Protein AF-A0A371GT56-F1 (afdb_monomer)

Radius of gyration: 20.01 Å; Cα contacts (8 Å, |Δi|>4): 99; chains: 1; bounding box: 48×37×50 Å

Nearest PDB structures (foldseek):
  7un6-assembly1_B  TM=3.082E-01  e=4.785E+00  Homo sapiens

Secondary structure (DSSP, 8-state):
-----PPPPTTPPPBPEEEEEEEEE-TTS-EEEEEEEEEE-GGGPPTTTTSS--------HHHHHHHHHHHHHTT--------TTGGG----SS---BPPPTT---S-HHHHHHHHHHHHTT-EE-SS-TT-EE-----

Mean predicted aligned error: 13.72 Å

Sequence (139 aa):
MDDEIHAIDKNETSIGVKWVYKTKYNPNGEIDPCKVRLVAKGYKQKLGIDYFEIFSLVARLDTIRIIIFFLAQINWKIYQMDVKSTFLMIFLEEEVYVEQLHGYLTPRAWYKKIDSYFMQHGFERCSFEHILYVTFVDL

pLDDT: mean 71.27, std 12.95, range [32.53, 93.12]

InterPro domains:
  IPR013103 Reverse transcriptase, RNA-dependent DNA polymerase [PF07727] (9-104)

Structure (mmCIF, N/CA/C/O backbone):
data_AF-A0A371GT56-F1
#
_entry.id   AF-A0A371GT56-F1
#
loop_
_atom_site.group_PDB
_atom_site.id
_atom_site.type_symbol
_atom_site.label_atom_id
_atom_site.label_alt_id
_atom_site.label_comp_id
_atom_site.label_asym_id
_atom_site.label_entity_id
_atom_site.label_seq_id
_atom_site.pdbx_PDB_ins_code
_atom_site.Cartn_x
_atom_site.Cartn_y
_atom_site.Cartn_z
_atom_site.occupancy
_atom_site.B_iso_or_equiv
_atom_site.auth_seq_id
_atom_site.auth_comp_id
_atom_site.auth_asym_id
_atom_site.auth_atom_id
_atom_site.pdbx_PDB_model_num
ATOM 1 N N . MET A 1 1 ? 9.396 20.961 -2.909 1.00 38.47 1 MET A N 1
ATOM 2 C CA . MET A 1 1 ? 10.531 20.109 -3.295 1.00 38.47 1 MET A CA 1
ATOM 3 C C . MET A 1 1 ? 10.309 19.857 -4.755 1.00 38.47 1 MET A C 1
ATOM 5 O O . MET A 1 1 ? 9.323 19.216 -5.101 1.00 38.47 1 MET A O 1
ATOM 9 N N . ASP A 1 2 ? 11.066 20.609 -5.528 1.00 32.53 2 ASP A N 1
ATOM 10 C CA . ASP A 1 2 ? 10.755 21.021 -6.883 1.00 32.53 2 ASP A CA 1
ATOM 11 C C . ASP A 1 2 ? 10.786 19.822 -7.830 1.00 32.53 2 ASP A C 1
ATOM 13 O O . ASP A 1 2 ? 11.675 18.978 -7.748 1.00 32.53 2 ASP A O 1
ATOM 17 N N . ASP A 1 3 ? 9.769 19.723 -8.686 1.00 43.66 3 ASP A N 1
ATOM 18 C CA . ASP A 1 3 ? 9.629 18.677 -9.701 1.00 43.66 3 ASP A CA 1
ATOM 19 C C . ASP A 1 3 ? 10.602 18.933 -10.878 1.00 43.66 3 ASP A C 1
ATOM 21 O O . ASP A 1 3 ? 10.198 18.973 -12.042 1.00 43.66 3 ASP A O 1
ATOM 25 N N . GLU A 1 4 ? 11.887 19.167 -10.592 1.00 45.34 4 GLU A N 1
ATOM 26 C CA . GLU A 1 4 ? 12.917 19.302 -11.621 1.00 45.34 4 GLU A CA 1
ATOM 27 C C . GLU A 1 4 ? 13.357 17.926 -12.130 1.00 45.34 4 GLU A C 1
ATOM 29 O O . GLU A 1 4 ? 13.671 17.000 -11.379 1.00 45.34 4 GLU A O 1
ATOM 34 N N . ILE A 1 5 ? 13.362 17.790 -13.456 1.00 51.97 5 ILE A N 1
ATOM 35 C CA . ILE A 1 5 ? 13.861 16.610 -14.155 1.00 51.97 5 ILE A CA 1
ATOM 36 C C . ILE A 1 5 ? 15.385 16.615 -14.018 1.00 51.97 5 ILE A C 1
ATOM 38 O O . ILE A 1 5 ? 16.076 17.322 -14.751 1.00 51.97 5 ILE A O 1
ATOM 42 N N . HIS A 1 6 ? 15.917 15.822 -13.092 1.00 52.44 6 HIS A N 1
ATOM 43 C CA . HIS A 1 6 ? 17.355 15.595 -13.012 1.00 52.44 6 HIS A CA 1
ATOM 44 C C . HIS A 1 6 ? 17.806 14.693 -14.166 1.00 52.44 6 HIS A C 1
ATOM 46 O O . HIS A 1 6 ? 17.306 13.581 -14.349 1.00 52.44 6 HIS A O 1
ATOM 52 N N . ALA A 1 7 ? 18.749 15.185 -14.972 1.00 58.44 7 ALA A N 1
ATOM 53 C CA . ALA A 1 7 ? 19.468 14.345 -15.919 1.00 58.44 7 ALA A CA 1
ATOM 54 C C . ALA A 1 7 ? 20.287 13.313 -15.132 1.00 58.44 7 ALA A C 1
ATOM 56 O O . ALA A 1 7 ? 20.994 13.676 -14.197 1.00 58.44 7 ALA A O 1
ATOM 5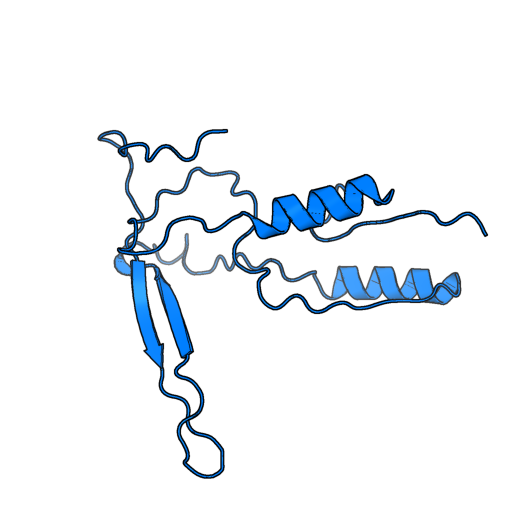7 N N . ILE A 1 8 ? 20.166 12.040 -15.510 1.00 60.56 8 ILE A N 1
ATOM 58 C CA . ILE A 1 8 ? 20.865 10.928 -14.858 1.00 60.56 8 ILE A CA 1
ATOM 59 C C . ILE A 1 8 ? 22.375 11.131 -15.024 1.00 60.56 8 ILE A C 1
ATOM 61 O O . ILE A 1 8 ? 22.842 11.380 -16.143 1.00 60.56 8 ILE A O 1
ATOM 65 N N . ASP A 1 9 ? 23.130 11.038 -13.928 1.00 56.44 9 ASP A N 1
ATOM 66 C CA . ASP A 1 9 ? 24.583 11.174 -13.976 1.00 56.44 9 ASP A CA 1
ATOM 67 C C . ASP A 1 9 ? 25.198 9.974 -14.723 1.00 56.44 9 ASP A C 1
ATOM 69 O O . ASP A 1 9 ? 24.636 8.877 -14.752 1.00 56.44 9 ASP A O 1
ATOM 73 N N . LYS A 1 10 ? 26.348 10.161 -15.381 1.00 51.62 10 LYS A N 1
ATOM 74 C CA . LYS A 1 10 ? 26.868 9.250 -16.437 1.00 51.62 10 LYS A CA 1
ATOM 75 C C . LYS A 1 10 ? 27.079 7.776 -16.037 1.00 51.62 10 LYS A C 1
ATOM 77 O O . LYS A 1 10 ? 27.327 6.959 -16.924 1.00 51.62 10 LYS A O 1
ATOM 82 N N . ASN A 1 11 ? 26.981 7.435 -14.753 1.00 54.62 11 ASN A N 1
ATOM 83 C CA . ASN A 1 11 ? 27.204 6.091 -14.219 1.00 54.62 11 ASN A CA 1
ATOM 84 C C . ASN A 1 11 ? 25.934 5.362 -13.744 1.00 54.62 11 ASN A C 1
ATOM 86 O O . ASN A 1 11 ? 26.033 4.205 -13.337 1.00 54.62 11 ASN A O 1
ATOM 90 N N . GLU A 1 12 ? 24.754 5.980 -13.802 1.00 61.06 12 GLU A N 1
ATOM 91 C CA . GLU A 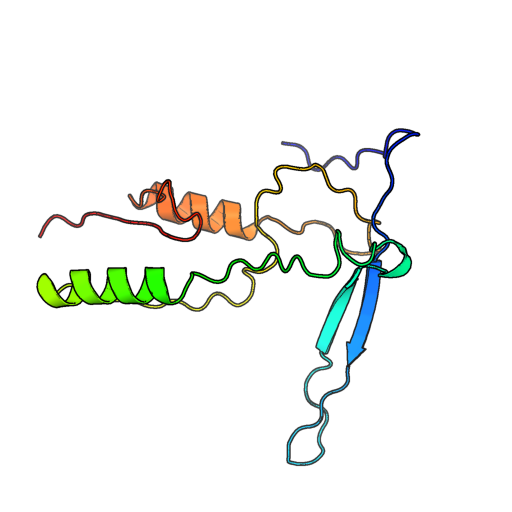1 12 ? 23.516 5.363 -13.317 1.00 61.06 12 GLU A CA 1
ATOM 92 C C . GLU A 1 12 ? 22.681 4.759 -14.454 1.00 61.06 12 GLU A C 1
ATOM 94 O O . GLU A 1 12 ? 22.429 5.362 -15.499 1.00 61.06 12 GLU A O 1
ATOM 99 N N . THR A 1 13 ? 22.234 3.517 -14.261 1.00 68.75 13 THR A N 1
ATOM 100 C CA . THR A 1 13 ? 21.429 2.795 -15.254 1.00 68.75 13 THR A CA 1
ATOM 101 C C . THR A 1 13 ? 19.938 2.984 -15.012 1.00 68.75 13 THR A C 1
ATOM 103 O O . THR A 1 13 ? 19.395 2.455 -14.048 1.00 68.75 13 THR A O 1
ATOM 106 N N . SER A 1 14 ? 19.239 3.613 -15.957 1.00 77.25 14 SER A N 1
ATOM 107 C CA . SER A 1 14 ? 17.775 3.681 -15.933 1.00 77.25 14 SER A CA 1
ATOM 108 C C . SER A 1 14 ? 17.111 2.329 -16.228 1.00 77.25 14 SER A C 1
ATOM 110 O O . SER A 1 14 ? 17.597 1.503 -17.021 1.00 77.25 14 SER A O 1
ATOM 112 N N . ILE A 1 15 ? 15.957 2.099 -15.603 1.00 78.44 15 ILE A N 1
ATOM 113 C CA . ILE A 1 15 ? 15.041 1.013 -15.936 1.00 78.44 15 ILE A CA 1
ATOM 114 C C . ILE A 1 15 ? 14.195 1.460 -17.120 1.00 78.44 15 ILE A C 1
ATOM 116 O O . ILE A 1 15 ? 13.394 2.394 -17.033 1.00 78.44 15 ILE A O 1
ATOM 120 N N . GLY A 1 16 ? 14.349 0.756 -18.236 1.00 80.00 16 GLY A N 1
ATOM 121 C CA . GLY A 1 16 ? 13.490 0.993 -19.378 1.00 80.00 16 GLY A CA 1
ATOM 122 C C . GLY A 1 16 ? 12.089 0.441 -19.147 1.00 80.00 16 GLY A C 1
ATOM 123 O O . GLY A 1 16 ? 11.922 -0.636 -18.577 1.00 80.00 16 GLY A O 1
ATOM 124 N N . VAL A 1 17 ? 11.071 1.153 -19.619 1.00 80.56 17 VAL A N 1
ATOM 125 C CA . VAL A 1 17 ? 9.657 0.777 -19.450 1.00 80.56 17 VAL A CA 1
ATOM 126 C C . VAL A 1 17 ? 8.932 0.722 -20.789 1.00 80.56 17 VAL A C 1
ATOM 128 O O . VAL A 1 17 ? 9.348 1.341 -21.768 1.00 80.56 17 VAL A O 1
ATOM 131 N N . LYS A 1 18 ? 7.858 -0.067 -20.867 1.00 80.94 18 LYS A N 1
ATOM 132 C CA . LYS A 1 18 ? 6.979 -0.126 -22.041 1.00 80.94 18 LYS A CA 1
ATOM 133 C C . LYS A 1 18 ? 5.516 -0.269 -21.642 1.00 80.94 18 LYS A C 1
ATOM 135 O O . LYS A 1 18 ? 5.196 -0.894 -20.629 1.00 80.94 18 LYS A O 1
ATOM 140 N N . TRP A 1 19 ? 4.633 0.256 -22.482 1.00 78.50 19 TRP A N 1
ATOM 141 C CA . TRP A 1 19 ? 3.201 0.014 -22.368 1.00 78.50 19 TRP A CA 1
ATOM 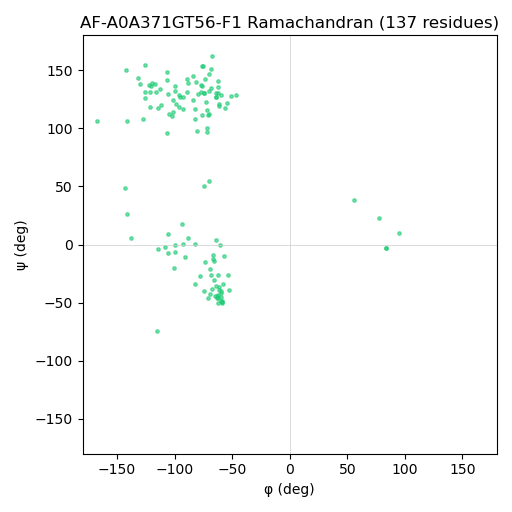142 C C . TRP A 1 19 ? 2.846 -1.373 -22.905 1.00 78.50 19 TRP A C 1
ATOM 144 O O . TRP A 1 19 ? 3.253 -1.760 -24.000 1.00 78.50 19 TRP A O 1
ATOM 154 N N . VAL A 1 20 ? 2.078 -2.125 -22.123 1.00 78.31 20 VAL A N 1
ATOM 155 C CA . VAL A 1 20 ? 1.467 -3.390 -22.525 1.00 78.31 20 VAL A CA 1
ATOM 156 C C . VAL A 1 20 ? -0.040 -3.191 -22.535 1.00 78.31 20 VAL A C 1
ATOM 158 O O . VAL A 1 20 ? -0.652 -2.920 -21.500 1.00 78.31 20 VAL A O 1
ATOM 161 N N . TYR A 1 21 ? -0.629 -3.337 -23.716 1.00 81.75 21 TYR A N 1
ATOM 162 C CA . TYR A 1 21 ? -2.065 -3.234 -23.932 1.00 81.75 21 TYR A CA 1
ATOM 163 C C . TYR A 1 21 ? -2.667 -4.634 -23.917 1.00 81.75 21 TYR A C 1
ATOM 165 O O . TYR A 1 21 ? -2.184 -5.532 -24.609 1.00 81.75 21 TYR A O 1
ATOM 173 N N . LYS A 1 22 ? -3.717 -4.835 -23.122 1.00 81.00 22 LYS A N 1
ATOM 174 C CA . LYS A 1 22 ? -4.498 -6.069 -23.137 1.00 81.00 22 LYS A CA 1
ATOM 175 C C . LYS A 1 22 ? -5.972 -5.734 -23.300 1.00 81.00 22 LYS A C 1
ATOM 177 O O . LYS A 1 22 ? -6.615 -5.272 -22.355 1.00 81.00 22 LYS A O 1
ATOM 182 N N . THR A 1 23 ? -6.499 -6.029 -24.483 1.00 82.62 23 THR A N 1
ATOM 183 C CA . THR A 1 23 ? -7.941 -6.036 -24.725 1.00 82.62 23 THR A CA 1
ATOM 184 C C . THR A 1 23 ? -8.560 -7.133 -23.875 1.00 82.62 23 THR A C 1
ATOM 186 O O . THR A 1 23 ? -8.100 -8.280 -23.877 1.00 82.62 23 THR A O 1
ATOM 189 N N . LYS A 1 24 ? -9.569 -6.764 -23.098 1.00 76.81 24 LYS A N 1
ATOM 190 C CA . LYS A 1 24 ? -10.392 -7.710 -22.363 1.00 76.81 24 LYS A CA 1
ATOM 191 C C . LYS A 1 24 ? -11.743 -7.802 -23.049 1.00 76.81 24 LYS A C 1
ATOM 193 O O . LYS A 1 24 ? -12.204 -6.824 -23.626 1.00 76.81 24 LYS A O 1
ATOM 198 N N . TYR A 1 25 ? -12.341 -8.980 -22.978 1.00 82.81 25 TYR A N 1
ATOM 199 C CA . TYR A 1 25 ? -13.688 -9.212 -23.468 1.00 82.81 25 TYR A CA 1
ATOM 200 C C . TYR A 1 25 ? -14.568 -9.615 -22.294 1.00 82.81 25 TYR A C 1
ATOM 202 O O . TYR A 1 25 ? -14.145 -10.389 -21.428 1.00 82.81 25 TYR A O 1
ATOM 210 N N . ASN A 1 26 ? -15.774 -9.071 -22.267 1.00 81.81 26 ASN A N 1
ATOM 211 C CA . ASN A 1 26 ? -16.822 -9.458 -21.341 1.00 81.81 26 ASN A CA 1
ATOM 212 C C . ASN A 1 26 ? -17.291 -10.889 -21.661 1.00 81.81 26 ASN A C 1
ATOM 214 O O . ASN A 1 26 ? -17.081 -11.364 -22.780 1.00 81.81 26 ASN A O 1
ATOM 218 N N . PRO A 1 27 ? -17.988 -11.574 -20.735 1.00 83.31 27 PRO A N 1
ATOM 219 C CA . PRO A 1 27 ? -18.605 -12.875 -21.016 1.00 83.31 27 PRO A CA 1
ATOM 220 C C . PRO A 1 27 ? -19.527 -12.864 -22.247 1.00 83.31 27 PRO A C 1
ATOM 222 O O . PRO A 1 27 ? -19.679 -13.880 -22.914 1.00 83.31 27 PRO A O 1
ATOM 225 N N . ASN A 1 28 ? -20.083 -11.694 -22.577 1.00 85.00 28 ASN A N 1
ATOM 226 C CA . ASN A 1 28 ? -20.948 -11.465 -23.734 1.00 85.00 28 ASN A CA 1
ATOM 227 C C . ASN A 1 28 ? -20.174 -11.235 -25.052 1.00 85.00 28 ASN A C 1
ATOM 229 O O . ASN A 1 28 ? -20.790 -10.978 -26.080 1.00 85.00 28 ASN A O 1
ATOM 233 N N . GLY A 1 29 ? -18.836 -11.275 -25.040 1.00 80.94 29 GLY A N 1
ATOM 234 C CA . GLY A 1 29 ? -17.985 -11.048 -26.217 1.00 80.94 29 GLY A CA 1
ATOM 235 C C . GLY A 1 29 ? -17.700 -9.577 -26.550 1.00 80.94 29 GLY A C 1
ATOM 236 O O . GLY A 1 29 ? -16.924 -9.299 -27.460 1.00 80.94 29 GLY A O 1
ATOM 237 N N . GLU A 1 30 ? -18.275 -8.630 -25.808 1.00 85.56 30 GLU A N 1
ATOM 238 C CA . GLU A 1 30 ? -18.021 -7.192 -25.975 1.00 85.56 30 GLU A CA 1
ATOM 239 C C . GLU A 1 30 ? -16.661 -6.769 -25.410 1.00 85.56 30 GLU A C 1
ATOM 241 O O . GLU A 1 30 ? -16.146 -7.389 -24.480 1.00 85.56 30 GLU A O 1
ATOM 246 N N . ILE A 1 31 ? -16.086 -5.690 -25.946 1.00 78.69 31 ILE A N 1
ATOM 247 C CA . ILE A 1 31 ? -14.806 -5.143 -25.482 1.00 78.69 31 ILE A CA 1
ATOM 248 C C . ILE A 1 31 ? -14.997 -4.463 -24.114 1.00 78.69 31 ILE A C 1
ATOM 250 O O . ILE A 1 31 ? -15.683 -3.452 -23.995 1.00 78.69 31 ILE A O 1
ATOM 254 N N . ASP A 1 32 ? -14.345 -5.010 -23.091 1.00 76.50 32 ASP A N 1
ATOM 255 C CA . ASP A 1 32 ? -14.134 -4.400 -21.770 1.00 76.50 32 ASP A CA 1
ATOM 256 C C . ASP A 1 32 ? -13.021 -3.331 -21.898 1.00 76.50 32 ASP A C 1
ATOM 258 O O . ASP A 1 32 ? -12.155 -3.470 -22.777 1.00 76.50 32 ASP A O 1
ATOM 262 N N . PRO A 1 33 ? -12.962 -2.272 -21.062 1.00 70.06 33 PRO A N 1
ATOM 263 C CA . PRO A 1 33 ? -11.947 -1.234 -21.184 1.00 70.06 33 PRO A CA 1
ATOM 264 C C . PRO A 1 33 ? -10.540 -1.831 -21.264 1.00 70.06 33 PRO A C 1
ATOM 266 O O . PRO A 1 33 ? -10.136 -2.654 -20.433 1.00 70.06 33 PRO A O 1
ATOM 269 N N . CYS A 1 34 ? -9.793 -1.412 -22.289 1.00 71.19 34 CYS A N 1
ATOM 270 C CA . CYS A 1 34 ? -8.454 -1.918 -22.558 1.00 71.19 34 CYS A CA 1
ATOM 271 C C . CYS A 1 34 ? -7.576 -1.715 -21.318 1.00 71.19 34 CYS A C 1
ATOM 273 O O . CYS A 1 34 ? -7.346 -0.586 -20.876 1.00 71.19 34 CYS A O 1
ATOM 275 N N . LYS A 1 35 ? -7.084 -2.813 -20.732 1.00 72.62 35 LYS A N 1
ATOM 276 C CA . LYS A 1 35 ? -6.167 -2.717 -19.598 1.00 72.62 35 LYS A CA 1
ATOM 277 C C . LYS A 1 35 ? -4.803 -2.330 -20.131 1.00 72.62 35 LYS A C 1
ATOM 279 O O . LYS A 1 35 ? -4.137 -3.127 -20.791 1.00 72.62 35 LYS A O 1
ATOM 284 N N . VAL A 1 36 ? -4.390 -1.119 -19.799 1.00 75.00 36 VAL A N 1
ATOM 285 C CA . VAL A 1 36 ? -3.050 -0.622 -20.072 1.00 75.00 36 VAL A CA 1
ATOM 286 C C . VAL A 1 36 ? -2.198 -0.844 -18.828 1.00 75.00 36 VAL A C 1
ATOM 288 O O . VAL A 1 36 ? -2.593 -0.480 -17.720 1.00 75.00 36 VAL A O 1
ATOM 291 N N . ARG A 1 37 ? -1.044 -1.491 -18.992 1.00 75.00 37 ARG A N 1
ATOM 292 C CA . ARG A 1 37 ? -0.065 -1.697 -17.921 1.00 75.00 37 ARG A CA 1
ATOM 293 C C . ARG A 1 37 ? 1.262 -1.087 -18.330 1.00 75.00 37 ARG A C 1
ATOM 295 O O . ARG A 1 37 ? 1.743 -1.364 -19.427 1.00 75.00 37 ARG A O 1
ATOM 302 N N . LEU A 1 38 ? 1.858 -0.302 -17.442 1.00 73.12 38 LEU A N 1
ATOM 303 C CA . LEU A 1 38 ? 3.255 0.078 -17.569 1.00 73.12 38 LEU A CA 1
ATOM 304 C C . LEU A 1 38 ? 4.109 -1.041 -16.971 1.00 73.12 38 LEU A C 1
ATOM 306 O O . LEU A 1 38 ? 3.881 -1.436 -15.830 1.00 73.12 38 LEU A O 1
ATOM 310 N N . VAL A 1 39 ? 5.045 -1.584 -17.746 1.00 74.44 39 VAL A N 1
ATOM 311 C CA . VAL A 1 39 ? 5.867 -2.726 -17.323 1.00 74.44 39 VAL A CA 1
ATOM 312 C C . VAL A 1 39 ? 7.339 -2.416 -17.562 1.00 74.44 39 VAL A C 1
ATOM 314 O O . VAL A 1 39 ? 7.702 -1.874 -18.610 1.00 74.44 39 VAL A O 1
ATOM 317 N N . ALA A 1 40 ? 8.189 -2.790 -16.605 1.00 78.88 40 ALA A N 1
ATOM 318 C CA . ALA A 1 40 ? 9.634 -2.754 -16.775 1.00 78.88 40 ALA A CA 1
ATOM 319 C C . ALA A 1 40 ? 10.073 -3.694 -17.913 1.00 78.88 40 ALA A C 1
ATOM 321 O O . ALA A 1 40 ? 9.551 -4.796 -18.104 1.00 78.88 40 ALA A O 1
ATOM 322 N N . LYS A 1 41 ? 11.052 -3.257 -18.697 1.00 79.19 41 LYS A N 1
ATOM 323 C CA . LYS A 1 41 ? 11.714 -4.061 -19.722 1.00 79.19 41 LYS A CA 1
ATOM 324 C C . LYS A 1 41 ? 12.597 -5.100 -19.012 1.00 79.19 41 LYS A C 1
ATOM 326 O O . LYS A 1 41 ? 13.720 -4.801 -18.626 1.00 79.19 41 LYS A O 1
ATOM 331 N N . GLY A 1 42 ? 12.084 -6.321 -18.841 1.00 67.38 42 GLY A N 1
ATOM 332 C CA . GLY A 1 42 ? 12.698 -7.398 -18.039 1.00 67.38 42 GLY A CA 1
ATOM 333 C C . GLY A 1 42 ? 14.058 -7.936 -18.511 1.00 67.38 42 GLY A C 1
ATOM 334 O O . GLY A 1 42 ? 14.584 -8.860 -17.906 1.00 67.38 42 GLY A O 1
ATOM 335 N N . TYR A 1 43 ? 14.666 -7.367 -19.555 1.00 68.06 43 TYR A N 1
ATOM 336 C CA . TYR A 1 43 ? 15.964 -7.811 -20.085 1.00 68.06 43 TYR A CA 1
ATOM 337 C C . TYR A 1 43 ? 17.135 -7.572 -19.112 1.00 68.06 43 TYR A C 1
ATOM 339 O O . TYR A 1 43 ? 18.229 -8.071 -19.351 1.00 68.06 43 TYR A O 1
ATOM 347 N N . LYS A 1 44 ? 16.919 -6.784 -18.048 1.00 64.94 44 LYS A N 1
ATOM 348 C CA . LYS A 1 44 ? 17.918 -6.473 -17.014 1.00 64.94 44 LYS A CA 1
ATOM 349 C C . LYS A 1 44 ? 17.772 -7.299 -15.725 1.00 64.94 44 LYS A C 1
ATOM 351 O O . LYS A 1 44 ? 18.637 -7.178 -14.868 1.00 64.94 44 LYS A O 1
ATOM 356 N N . GLN A 1 45 ? 16.722 -8.115 -15.577 1.00 67.00 45 GLN A N 1
ATOM 357 C CA . GLN A 1 45 ? 16.523 -8.923 -14.365 1.00 67.00 45 GLN A CA 1
ATOM 358 C C . GLN A 1 45 ? 17.497 -10.104 -14.333 1.00 67.00 45 GLN A C 1
ATOM 360 O O . GLN A 1 45 ? 17.588 -10.861 -15.304 1.00 67.00 45 GLN A O 1
ATOM 365 N N . LYS A 1 46 ? 18.196 -10.296 -13.212 1.00 69.25 46 LYS A N 1
ATOM 366 C CA . LYS A 1 46 ? 19.088 -11.444 -13.011 1.00 69.25 46 LYS A CA 1
ATOM 367 C 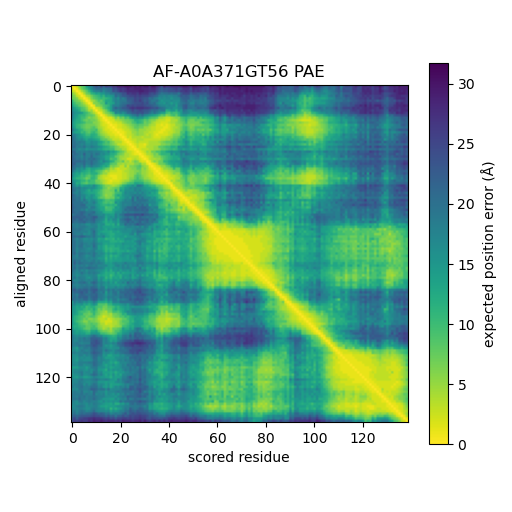C . LYS A 1 46 ? 18.342 -12.590 -12.322 1.00 69.25 46 LYS A C 1
ATOM 369 O O . LYS A 1 46 ? 17.743 -12.416 -11.260 1.00 69.25 46 LYS A O 1
ATOM 374 N N . LEU A 1 47 ? 18.386 -13.784 -12.921 1.00 71.62 47 LEU A N 1
ATOM 375 C CA . LEU A 1 47 ? 17.822 -14.998 -12.322 1.00 71.62 47 LEU A CA 1
ATOM 376 C C . LEU A 1 47 ? 18.509 -15.287 -10.976 1.00 71.62 47 LEU A C 1
ATOM 378 O O . LEU A 1 47 ? 19.734 -15.325 -10.912 1.00 71.62 47 LEU A O 1
ATOM 382 N N . GLY A 1 48 ? 17.720 -15.499 -9.921 1.00 70.50 48 GLY A N 1
ATOM 383 C CA . GLY A 1 48 ? 18.226 -15.761 -8.567 1.00 70.50 48 GLY A CA 1
ATOM 384 C C . GLY A 1 48 ? 18.594 -14.519 -7.747 1.00 70.50 48 GLY A C 1
ATOM 385 O O . GLY A 1 48 ? 18.948 -14.679 -6.586 1.00 70.50 48 GLY A O 1
ATOM 386 N N . ILE A 1 49 ? 18.488 -13.314 -8.324 1.00 68.56 49 ILE A N 1
ATOM 387 C CA . ILE A 1 49 ? 18.651 -12.038 -7.610 1.00 68.56 49 ILE A CA 1
ATOM 388 C C . ILE A 1 49 ? 17.304 -11.303 -7.636 1.00 68.56 49 ILE A C 1
ATOM 390 O O . ILE A 1 49 ? 16.541 -11.397 -6.687 1.00 68.56 49 ILE A O 1
ATOM 394 N N . ASP A 1 50 ? 16.919 -10.728 -8.777 1.00 62.56 50 ASP A N 1
ATOM 395 C CA . ASP A 1 50 ? 15.722 -9.869 -8.878 1.00 62.56 50 ASP A CA 1
ATOM 396 C C . ASP A 1 50 ? 14.443 -10.640 -9.249 1.00 62.56 50 ASP A C 1
ATOM 398 O O . ASP A 1 50 ? 13.341 -10.095 -9.277 1.00 62.56 50 ASP A O 1
ATOM 402 N N . TYR A 1 51 ? 14.585 -11.908 -9.647 1.00 61.38 51 TYR A N 1
ATOM 403 C CA . TYR A 1 51 ? 13.507 -12.667 -10.295 1.00 61.38 51 TYR A CA 1
ATOM 404 C C . TYR A 1 51 ? 12.440 -13.189 -9.324 1.00 61.38 51 TYR A C 1
ATOM 406 O O . TYR A 1 51 ? 11.300 -13.413 -9.727 1.00 61.38 51 TYR A O 1
ATOM 414 N N . PHE A 1 52 ? 12.812 -13.420 -8.063 1.00 61.66 52 PHE A N 1
ATOM 415 C CA . PHE A 1 52 ? 11.921 -13.965 -7.032 1.00 61.66 52 PHE A CA 1
ATOM 416 C C . PHE A 1 52 ? 11.470 -12.913 -6.015 1.00 61.66 52 PHE A C 1
ATOM 418 O O . PHE A 1 52 ? 10.600 -13.193 -5.190 1.00 61.66 52 PHE A O 1
ATOM 425 N N . GLU A 1 53 ? 12.024 -11.704 -6.084 1.00 56.72 53 GLU A N 1
ATOM 426 C CA . GLU A 1 53 ? 11.644 -10.607 -5.207 1.00 56.72 53 GLU A CA 1
ATOM 427 C C . GLU A 1 53 ? 10.377 -9.930 -5.739 1.00 56.72 53 GLU A C 1
ATOM 429 O O . GLU A 1 53 ? 10.370 -9.252 -6.767 1.00 56.72 53 GLU A O 1
ATOM 434 N N . ILE A 1 54 ? 9.257 -10.149 -5.047 1.00 52.84 54 ILE A N 1
ATOM 435 C CA . ILE A 1 54 ? 7.974 -9.514 -5.353 1.00 52.84 54 ILE A CA 1
ATOM 436 C C . ILE A 1 54 ? 7.706 -8.467 -4.275 1.00 52.84 54 ILE A C 1
ATOM 438 O O . ILE A 1 54 ? 7.168 -8.772 -3.211 1.00 52.84 54 ILE A O 1
ATOM 442 N N . PHE A 1 55 ? 8.052 -7.214 -4.562 1.00 54.72 55 PHE A N 1
ATOM 443 C CA . PHE A 1 55 ? 7.703 -6.083 -3.707 1.00 54.72 55 PHE A CA 1
ATOM 444 C C . PHE A 1 55 ? 6.257 -5.669 -3.986 1.00 54.72 55 PHE A C 1
ATOM 446 O O . PHE A 1 55 ? 5.956 -4.972 -4.955 1.00 54.72 55 PHE A O 1
ATOM 453 N N . SER A 1 56 ? 5.330 -6.130 -3.149 1.00 57.75 56 SER A N 1
ATOM 454 C CA . SER A 1 56 ? 3.946 -5.665 -3.171 1.00 57.75 56 SER A CA 1
ATOM 455 C C . SER A 1 56 ? 3.544 -5.175 -1.787 1.00 57.75 56 SER A C 1
ATOM 457 O O . SER A 1 56 ? 3.743 -5.877 -0.801 1.00 57.75 56 SER A O 1
ATOM 459 N N . LEU A 1 57 ? 2.950 -3.980 -1.731 1.00 57.12 57 LEU A N 1
ATOM 460 C CA . LEU A 1 57 ? 2.312 -3.380 -0.549 1.00 57.12 57 LEU A CA 1
ATOM 461 C C . LEU A 1 57 ? 1.011 -4.101 -0.189 1.00 57.12 57 LEU A C 1
ATOM 463 O O . LEU A 1 57 ? -0.065 -3.506 -0.133 1.00 57.12 57 LEU A O 1
ATOM 467 N N . VAL A 1 58 ? 1.076 -5.409 -0.009 1.00 64.81 58 VAL A N 1
ATOM 468 C CA . VAL A 1 58 ? -0.064 -6.176 0.472 1.00 64.81 58 VAL A CA 1
ATOM 469 C C . VAL A 1 58 ? 0.189 -6.424 1.945 1.00 64.81 58 VAL A C 1
ATOM 471 O O . VAL A 1 58 ? 1.142 -7.118 2.297 1.00 64.81 58 VAL A O 1
ATOM 474 N N . ALA A 1 59 ? -0.661 -5.841 2.798 1.00 73.06 59 ALA A N 1
ATOM 475 C CA . ALA A 1 59 ? -0.698 -6.179 4.216 1.00 73.06 59 ALA A CA 1
ATOM 476 C C . ALA A 1 59 ? -0.694 -7.704 4.360 1.00 73.06 59 ALA A C 1
ATOM 478 O O . ALA A 1 59 ? -1.495 -8.402 3.725 1.00 73.06 59 ALA A O 1
ATOM 479 N N . ARG A 1 60 ? 0.214 -8.232 5.183 1.00 79.88 60 ARG A N 1
ATOM 480 C CA . ARG A 1 60 ? 0.289 -9.677 5.402 1.00 79.88 60 ARG A CA 1
ATOM 481 C C . ARG A 1 60 ? -1.016 -10.150 6.036 1.00 79.88 60 ARG A C 1
ATOM 483 O O . ARG A 1 60 ? -1.518 -9.534 6.976 1.00 79.88 60 ARG A O 1
ATOM 490 N N . LEU A 1 61 ? -1.552 -11.269 5.544 1.00 83.56 61 LEU A N 1
ATOM 491 C CA . LEU A 1 61 ? -2.783 -11.846 6.095 1.00 83.56 61 LEU A CA 1
ATOM 492 C C . LEU A 1 61 ? -2.642 -12.168 7.584 1.00 83.56 61 LEU A C 1
ATOM 494 O O . LEU A 1 61 ? -3.608 -12.013 8.325 1.00 83.56 61 LEU A O 1
ATOM 498 N N . ASP A 1 62 ? -1.450 -12.566 8.026 1.00 85.25 62 ASP A N 1
ATOM 499 C CA . ASP A 1 62 ? -1.176 -12.832 9.438 1.00 85.25 62 ASP A CA 1
ATOM 500 C C . ASP A 1 62 ? -1.300 -11.556 10.281 1.00 85.25 62 ASP A C 1
ATOM 502 O O . ASP A 1 62 ? -1.992 -11.571 11.298 1.00 85.25 62 ASP A O 1
ATOM 506 N N . THR A 1 63 ? -0.752 -10.428 9.811 1.00 84.62 63 THR A N 1
ATOM 507 C CA . THR A 1 63 ? -0.918 -9.112 10.451 1.00 84.62 63 THR A CA 1
ATOM 508 C C . THR A 1 63 ? -2.397 -8.730 10.543 1.00 84.62 63 THR A C 1
ATOM 510 O O . THR A 1 63 ? -2.887 -8.391 11.619 1.00 84.62 63 THR A O 1
ATOM 513 N N . ILE A 1 64 ? -3.143 -8.851 9.437 1.00 86.94 64 ILE A N 1
ATOM 514 C CA . ILE A 1 64 ? -4.581 -8.536 9.398 1.00 86.94 64 ILE A CA 1
ATOM 515 C C . ILE A 1 64 ? -5.356 -9.407 10.396 1.00 86.94 64 ILE A C 1
ATOM 517 O O . ILE A 1 64 ? -6.193 -8.900 11.141 1.00 86.94 64 ILE A O 1
ATOM 521 N N . ARG A 1 65 ? -5.078 -10.714 10.437 1.00 91.25 65 ARG A N 1
ATOM 522 C CA . ARG A 1 65 ? -5.749 -11.661 11.341 1.00 91.25 65 ARG A CA 1
ATOM 523 C C . ARG A 1 65 ? -5.496 -11.334 12.805 1.00 91.25 65 ARG A C 1
ATOM 525 O O . ARG A 1 65 ? -6.441 -11.367 13.588 1.00 91.25 65 ARG A O 1
ATOM 532 N N . ILE A 1 66 ? -4.255 -11.006 13.163 1.00 90.62 66 ILE A N 1
ATOM 533 C CA . ILE A 1 66 ? -3.892 -10.623 14.531 1.00 90.62 66 ILE A CA 1
ATOM 534 C C . ILE A 1 66 ? -4.637 -9.346 14.935 1.00 90.62 66 ILE A C 1
ATOM 536 O O . ILE A 1 66 ? -5.252 -9.312 15.999 1.00 90.62 66 ILE A O 1
ATOM 540 N N . ILE A 1 67 ? -4.658 -8.329 14.066 1.00 87.44 67 ILE A N 1
ATOM 541 C CA . ILE A 1 67 ? -5.388 -7.080 14.317 1.00 87.44 67 ILE A CA 1
ATOM 542 C C . ILE A 1 67 ? -6.882 -7.362 14.526 1.00 87.44 67 ILE A C 1
ATOM 544 O O . ILE A 1 67 ? -7.442 -6.949 15.536 1.00 87.44 67 ILE A O 1
ATOM 548 N N . ILE A 1 68 ? -7.524 -8.119 13.628 1.00 89.75 68 ILE A N 1
ATOM 549 C CA . ILE A 1 68 ? -8.949 -8.471 13.753 1.00 89.75 68 ILE A CA 1
ATOM 550 C C . ILE A 1 68 ? -9.219 -9.240 15.050 1.00 89.75 68 ILE A C 1
ATOM 552 O O . ILE A 1 68 ? -10.215 -8.967 15.717 1.00 89.75 68 ILE A O 1
ATOM 556 N N . PHE A 1 69 ? -8.343 -10.177 15.426 1.00 93.12 69 PHE A N 1
ATOM 557 C CA . PHE A 1 69 ? -8.478 -10.932 16.669 1.00 93.12 69 PHE A CA 1
ATOM 558 C C . PHE A 1 69 ? -8.502 -10.003 17.887 1.00 93.12 69 PHE A C 1
ATOM 560 O O . PHE A 1 69 ? -9.425 -10.093 18.694 1.00 93.12 69 PHE A O 1
ATOM 567 N N . PHE A 1 70 ? -7.548 -9.074 17.997 1.00 89.06 70 PHE A N 1
ATOM 568 C CA . PHE A 1 70 ? -7.525 -8.104 19.095 1.00 89.06 70 PHE A CA 1
ATOM 569 C C . PHE A 1 70 ? -8.749 -7.182 19.084 1.00 89.06 70 PHE A C 1
ATOM 571 O O . PHE A 1 70 ? -9.378 -6.992 20.123 1.00 89.06 70 PHE A O 1
ATOM 578 N N . LEU A 1 71 ? -9.138 -6.666 17.916 1.00 88.12 71 LEU A N 1
ATOM 579 C CA . LEU A 1 71 ? -10.313 -5.799 17.781 1.00 88.12 71 LEU A CA 1
ATOM 580 C C . LEU A 1 71 ? -11.608 -6.512 18.193 1.00 88.12 71 LEU A C 1
ATOM 582 O O . LEU A 1 71 ? -12.463 -5.899 18.829 1.00 88.12 71 LEU A O 1
ATOM 586 N N . ALA A 1 72 ? -11.733 -7.808 17.894 1.00 90.50 72 ALA A N 1
ATOM 587 C CA . ALA A 1 72 ? -12.877 -8.619 18.300 1.00 90.50 72 ALA A CA 1
ATOM 588 C C . ALA A 1 72 ? -12.944 -8.823 19.823 1.00 90.50 72 ALA A C 1
ATOM 590 O O . ALA A 1 72 ? -14.034 -8.759 20.386 1.00 90.50 72 ALA A O 1
ATOM 591 N N . GLN A 1 73 ? -11.803 -9.014 20.499 1.00 92.44 73 GLN A N 1
ATOM 592 C CA . GLN A 1 73 ? -11.758 -9.139 21.966 1.00 92.44 73 GLN A CA 1
ATOM 593 C C . GLN A 1 73 ? -12.197 -7.848 22.672 1.00 92.44 73 GLN A C 1
ATOM 595 O O . GLN A 1 73 ? -12.848 -7.900 23.711 1.00 92.44 73 GLN A O 1
ATOM 600 N N . ILE A 1 74 ? -11.859 -6.689 22.098 1.00 90.06 74 ILE A N 1
ATOM 601 C CA . ILE A 1 74 ? -12.155 -5.361 22.665 1.00 90.06 74 ILE A CA 1
ATOM 602 C C . ILE A 1 74 ? -13.496 -4.811 22.119 1.00 90.06 74 ILE A C 1
ATOM 604 O O . ILE A 1 74 ? -13.944 -3.731 22.493 1.00 90.06 74 ILE A O 1
ATOM 608 N N . ASN A 1 75 ? -14.183 -5.572 21.256 1.00 87.19 75 ASN A N 1
ATOM 609 C CA . ASN A 1 75 ? -15.449 -5.210 20.611 1.00 87.19 75 ASN A CA 1
ATOM 610 C C . ASN A 1 75 ? -15.390 -3.879 19.823 1.00 87.19 75 ASN A C 1
ATOM 612 O O . ASN A 1 75 ? -16.329 -3.079 19.833 1.00 87.19 75 ASN A O 1
ATOM 616 N N . TRP A 1 76 ? -14.269 -3.625 19.143 1.00 86.69 76 TRP A N 1
ATOM 617 C CA . TRP A 1 76 ? -14.068 -2.433 18.316 1.00 86.69 76 TRP A CA 1
ATOM 618 C C . TRP A 1 76 ? -14.645 -2.608 16.908 1.00 86.69 76 TRP A C 1
ATOM 620 O O . TRP A 1 76 ? -14.594 -3.684 16.311 1.00 86.69 76 TRP A O 1
ATOM 630 N N . LYS A 1 77 ? -15.182 -1.517 16.348 1.00 81.94 77 LYS A N 1
ATOM 631 C CA . LYS A 1 77 ? -15.716 -1.497 14.979 1.00 81.94 77 LYS A CA 1
ATOM 632 C C . LYS A 1 77 ? -14.581 -1.428 13.960 1.00 81.94 77 LYS A C 1
ATOM 634 O O . LYS A 1 77 ? -13.660 -0.632 14.109 1.00 81.94 77 LYS A O 1
ATOM 639 N N . ILE A 1 78 ? -14.697 -2.219 12.895 1.00 82.75 78 ILE A N 1
ATOM 640 C CA . ILE A 1 78 ? -13.734 -2.251 11.790 1.00 82.75 78 ILE A CA 1
ATOM 641 C C . ILE A 1 78 ? -14.344 -1.553 10.578 1.00 82.75 78 ILE A C 1
ATOM 643 O O . ILE A 1 78 ? -15.454 -1.883 10.162 1.00 82.75 78 ILE A O 1
ATOM 647 N N . TYR A 1 79 ? -13.595 -0.622 9.992 1.00 81.44 79 TYR A N 1
ATOM 648 C CA . TYR A 1 79 ? -13.945 0.031 8.735 1.00 81.44 79 TYR A CA 1
ATOM 649 C C . TYR A 1 79 ? -12.895 -0.317 7.681 1.00 81.44 79 TYR A C 1
ATOM 651 O O . TYR A 1 79 ? -11.697 -0.219 7.937 1.00 81.44 79 TYR A O 1
ATOM 659 N N . GLN A 1 80 ? -13.343 -0.731 6.496 1.00 80.50 80 GLN A N 1
ATOM 660 C CA . GLN A 1 80 ? -12.475 -1.073 5.371 1.00 80.50 80 GLN A CA 1
ATOM 661 C C . GLN A 1 80 ? -12.659 -0.050 4.249 1.00 80.50 80 GLN A C 1
ATOM 663 O O . GLN A 1 80 ? -13.787 0.273 3.877 1.00 80.50 80 GLN A O 1
ATOM 668 N N . MET A 1 81 ? -11.551 0.427 3.681 1.00 75.38 81 MET A N 1
ATOM 669 C CA . MET A 1 81 ? -11.538 1.298 2.507 1.00 75.38 81 MET A CA 1
ATOM 670 C C . MET A 1 81 ? -10.647 0.675 1.428 1.00 75.38 81 MET A C 1
ATOM 672 O O . MET A 1 81 ? -9.487 0.366 1.686 1.00 75.38 81 MET A O 1
ATOM 676 N N . ASP A 1 82 ? -11.189 0.496 0.222 1.00 75.56 82 ASP A N 1
ATOM 677 C CA . ASP A 1 82 ? -10.427 0.074 -0.956 1.00 75.56 82 ASP A CA 1
ATOM 678 C C . ASP A 1 82 ? -10.031 1.304 -1.783 1.00 75.56 82 ASP A C 1
ATOM 680 O O . ASP A 1 82 ? -10.884 2.052 -2.270 1.00 75.56 82 ASP A O 1
ATOM 684 N N . VAL A 1 83 ? -8.727 1.533 -1.931 1.00 66.00 83 VAL A N 1
ATOM 685 C CA . VAL A 1 83 ? -8.185 2.673 -2.676 1.00 66.00 83 VAL A CA 1
ATOM 686 C C . VAL A 1 83 ? -7.657 2.169 -4.014 1.00 66.00 83 VAL A C 1
ATOM 688 O O . VAL A 1 83 ? -6.629 1.500 -4.084 1.00 66.00 83 VAL A O 1
ATOM 691 N N . LYS A 1 84 ? -8.319 2.562 -5.108 1.00 59.94 84 LYS A N 1
ATOM 692 C CA . LYS A 1 84 ? -8.049 2.086 -6.480 1.00 59.94 84 LYS A CA 1
ATOM 693 C C . LYS A 1 84 ? -6.637 2.368 -7.044 1.00 59.94 84 LYS A C 1
ATOM 695 O O . LYS A 1 84 ? -6.381 2.001 -8.187 1.00 59.94 84 LYS A O 1
ATOM 700 N N . SER A 1 85 ? -5.721 3.013 -6.312 1.00 54.62 85 SER A N 1
ATOM 701 C CA . SER A 1 85 ? -4.448 3.517 -6.865 1.00 54.62 85 SER A CA 1
ATOM 702 C C . SER A 1 85 ? -3.210 3.367 -5.958 1.00 54.62 85 SER A C 1
ATOM 704 O O . SER A 1 85 ? -2.252 4.123 -6.110 1.00 54.62 85 SER A O 1
ATOM 706 N N . THR A 1 86 ? -3.171 2.405 -5.036 1.00 51.84 86 THR A N 1
ATOM 707 C CA . THR A 1 86 ? -2.090 2.285 -4.027 1.00 51.84 86 THR A CA 1
ATOM 708 C C . THR A 1 86 ? -0.738 1.777 -4.540 1.00 51.84 86 THR A C 1
ATOM 710 O O . THR A 1 86 ? 0.270 1.968 -3.867 1.00 51.84 86 THR A O 1
ATOM 713 N N . PHE A 1 87 ? -0.666 1.200 -5.745 1.00 52.09 87 PHE A N 1
ATOM 714 C CA . PHE A 1 87 ? 0.544 0.533 -6.260 1.00 52.09 87 PHE A CA 1
ATOM 715 C C . PHE A 1 87 ? 1.763 1.438 -6.531 1.00 52.09 87 PHE A C 1
ATOM 717 O O . PHE A 1 87 ? 2.839 0.920 -6.807 1.00 52.09 87 PHE A O 1
ATOM 724 N N . LEU A 1 88 ? 1.633 2.766 -6.475 1.00 51.69 88 LEU A N 1
ATOM 725 C CA . LEU A 1 88 ? 2.665 3.701 -6.955 1.00 51.69 88 LEU A CA 1
ATOM 726 C C . LEU A 1 88 ? 3.475 4.418 -5.861 1.00 51.69 88 LEU A C 1
ATOM 728 O O . LEU A 1 88 ? 4.201 5.360 -6.178 1.00 51.69 88 LEU A O 1
ATOM 732 N N . MET A 1 89 ? 3.342 4.026 -4.588 1.00 53.59 89 MET A N 1
ATOM 733 C CA . MET A 1 89 ? 3.749 4.897 -3.479 1.00 53.59 89 MET A CA 1
ATOM 734 C C . MET A 1 89 ? 4.379 4.188 -2.267 1.00 53.59 89 MET A C 1
ATOM 736 O O . MET A 1 89 ? 3.998 4.447 -1.131 1.00 53.59 89 MET A O 1
ATOM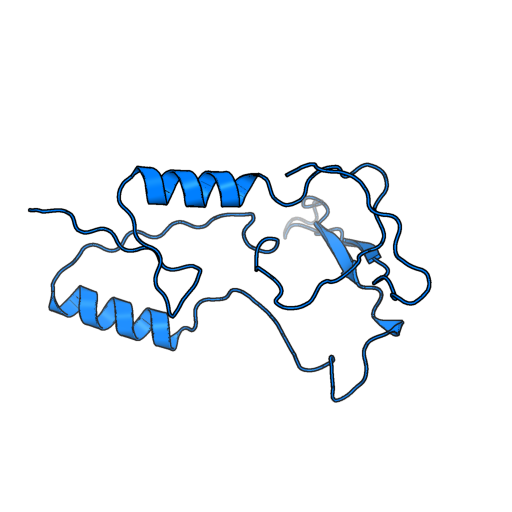 740 N N . ILE A 1 90 ? 5.353 3.307 -2.500 1.00 49.66 90 ILE A N 1
ATOM 741 C CA . ILE A 1 90 ? 6.334 2.937 -1.465 1.00 49.66 90 ILE A CA 1
ATOM 742 C C . ILE A 1 90 ? 7.518 3.901 -1.554 1.00 49.66 90 ILE A C 1
ATOM 744 O O . ILE A 1 90 ? 7.912 4.291 -2.657 1.00 49.66 90 ILE A O 1
ATOM 748 N N . PHE A 1 91 ? 8.086 4.279 -0.408 1.00 57.03 91 PHE A N 1
ATOM 749 C CA . PHE A 1 91 ? 9.426 4.857 -0.374 1.00 57.03 91 PHE A CA 1
ATOM 750 C C . PHE A 1 91 ? 10.412 3.740 -0.699 1.00 57.03 91 PHE A C 1
ATOM 752 O O . PHE A 1 91 ? 10.518 2.783 0.063 1.00 57.03 91 PHE A O 1
ATOM 759 N N . LEU A 1 92 ? 11.078 3.826 -1.848 1.00 62.09 92 LEU A N 1
ATOM 760 C CA . LEU A 1 92 ? 12.213 2.952 -2.103 1.00 62.09 92 LEU A CA 1
ATOM 761 C C . LEU A 1 92 ? 13.389 3.467 -1.270 1.00 62.09 92 LEU A C 1
ATOM 763 O O . LEU A 1 92 ? 13.674 4.663 -1.299 1.00 62.09 92 LEU A O 1
ATOM 767 N N . GLU A 1 93 ? 14.044 2.572 -0.528 1.00 61.12 93 GLU A N 1
ATOM 768 C CA . GLU A 1 93 ? 15.332 2.870 0.117 1.00 61.12 93 GLU A CA 1
ATOM 769 C C . GLU A 1 93 ? 16.411 3.179 -0.932 1.00 61.12 93 GLU A C 1
ATOM 771 O O . GLU A 1 93 ? 17.343 3.932 -0.667 1.00 61.12 93 GLU A O 1
ATOM 776 N N . GLU A 1 94 ? 16.241 2.641 -2.142 1.00 64.75 94 GLU A N 1
ATOM 777 C CA . GLU A 1 94 ? 17.125 2.848 -3.281 1.00 64.75 94 GLU A CA 1
ATOM 778 C C . GLU A 1 94 ? 16.570 3.903 -4.249 1.00 64.75 94 GLU A C 1
ATOM 780 O O . GLU A 1 94 ? 15.391 3.889 -4.624 1.00 64.75 94 GLU A O 1
ATOM 785 N N . GLU A 1 95 ? 17.440 4.799 -4.718 1.00 67.88 95 GLU A N 1
ATOM 786 C CA . GLU A 1 95 ? 17.116 5.681 -5.837 1.00 67.88 95 GLU A CA 1
ATOM 787 C C . GLU A 1 95 ? 17.065 4.876 -7.138 1.00 67.88 95 GLU A C 1
ATOM 789 O O . GLU A 1 95 ? 18.068 4.379 -7.647 1.00 67.88 95 GLU A O 1
ATOM 794 N N . VAL A 1 96 ? 15.857 4.743 -7.689 1.00 68.50 96 VAL A N 1
ATOM 795 C CA . VAL A 1 96 ? 15.620 4.041 -8.951 1.00 68.50 96 VAL A CA 1
ATOM 796 C C . VAL A 1 96 ? 15.203 5.032 -10.027 1.00 68.50 96 VAL A C 1
ATOM 798 O O . VAL A 1 96 ? 14.149 5.668 -9.944 1.00 68.50 96 VAL A O 1
ATOM 801 N N . TYR A 1 97 ? 15.997 5.096 -11.093 1.00 73.62 97 TYR A N 1
ATOM 802 C CA . TYR A 1 97 ? 15.702 5.900 -12.273 1.00 73.62 97 TYR A CA 1
ATOM 803 C C . TYR A 1 97 ?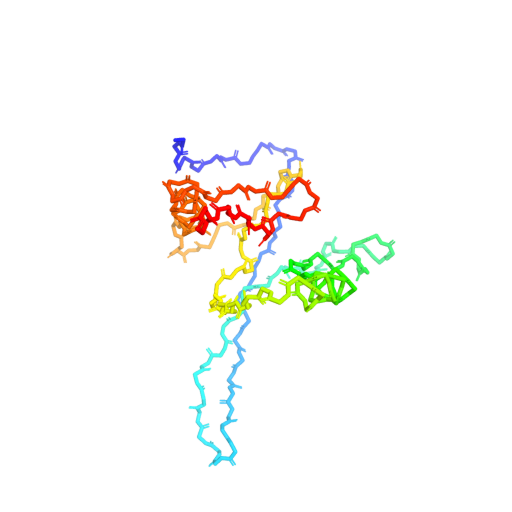 14.886 5.098 -13.284 1.00 73.62 97 TYR A C 1
ATOM 805 O O . TYR A 1 97 ? 15.240 3.977 -13.652 1.00 73.62 97 TYR A O 1
ATOM 813 N N . VAL A 1 98 ? 13.800 5.684 -13.783 1.00 72.62 98 VAL A N 1
ATOM 814 C CA . VAL A 1 98 ? 12.924 5.079 -14.796 1.00 72.62 98 VAL A CA 1
ATOM 815 C C . VAL A 1 98 ? 12.911 5.972 -16.031 1.00 72.62 98 VAL A C 1
ATOM 817 O O . VAL A 1 98 ? 12.861 7.193 -15.906 1.00 72.62 98 VAL A O 1
ATOM 820 N N . GLU A 1 99 ? 12.946 5.379 -17.229 1.00 74.88 99 GLU A N 1
ATOM 821 C CA . GLU A 1 99 ? 12.789 6.136 -18.480 1.00 74.88 99 GLU A CA 1
ATOM 822 C C . GLU A 1 99 ? 11.488 6.962 -18.446 1.00 74.88 99 GLU A C 1
ATOM 824 O O . GLU A 1 99 ? 10.393 6.410 -18.290 1.00 74.88 99 GLU A O 1
ATOM 829 N N . GLN A 1 100 ? 11.600 8.286 -18.603 1.00 71.50 100 GLN A N 1
ATOM 830 C CA . GLN A 1 100 ? 10.441 9.174 -18.615 1.00 71.50 100 GLN A CA 1
ATOM 831 C C . GLN A 1 100 ? 9.545 8.865 -19.821 1.00 71.50 100 GLN A C 1
ATOM 833 O O . GLN A 1 100 ? 9.983 8.855 -20.974 1.00 71.50 100 GLN A O 1
ATOM 838 N N . LEU A 1 101 ? 8.260 8.633 -19.559 1.00 65.62 101 LEU A N 1
ATOM 839 C CA . LEU A 1 101 ? 7.268 8.419 -20.608 1.00 65.62 101 LEU A CA 1
ATOM 840 C C . LEU A 1 101 ? 6.797 9.753 -21.178 1.00 65.62 101 LEU A C 1
ATOM 842 O O . LEU A 1 101 ? 6.519 10.698 -20.440 1.00 65.62 101 LEU A O 1
ATOM 846 N N . HIS A 1 102 ? 6.619 9.800 -22.495 1.00 59.09 102 HIS A N 1
ATOM 847 C CA . HIS A 1 102 ? 6.004 10.949 -23.149 1.00 59.09 102 HIS A CA 1
ATOM 848 C C . HIS A 1 102 ? 4.561 11.140 -22.646 1.00 59.09 102 HIS A C 1
ATOM 850 O O . HIS A 1 102 ? 3.729 10.243 -22.789 1.00 59.09 102 HIS A O 1
ATOM 856 N N . GLY A 1 103 ? 4.274 12.310 -22.061 1.00 58.72 103 GLY A N 1
ATOM 857 C CA . GLY A 1 103 ? 2.924 12.733 -21.663 1.00 58.72 103 GLY A CA 1
ATOM 858 C C . GLY A 1 103 ? 2.509 12.468 -20.208 1.00 58.72 103 GLY A C 1
ATOM 859 O O . GLY A 1 103 ? 1.335 12.647 -19.896 1.00 58.72 103 GLY A O 1
ATOM 860 N N . TYR A 1 104 ? 3.417 12.063 -19.311 1.00 57.25 104 TYR A N 1
ATOM 861 C CA . TYR A 1 104 ? 3.088 11.800 -17.899 1.00 57.25 104 TYR A CA 1
ATOM 862 C C . TYR A 1 104 ? 3.918 12.682 -16.955 1.00 57.25 104 TYR A C 1
ATOM 864 O O . TYR A 1 104 ? 5.143 12.582 -16.954 1.00 57.25 104 TYR A O 1
ATOM 872 N N . LEU A 1 105 ? 3.263 13.546 -16.164 1.00 52.59 105 LEU A N 1
ATOM 873 C CA . LEU A 1 105 ? 3.942 14.613 -15.409 1.00 52.59 105 LEU A CA 1
ATOM 874 C C . LEU A 1 105 ? 3.909 14.512 -13.877 1.00 52.59 105 LEU A C 1
ATOM 876 O O . LEU A 1 105 ? 4.556 15.334 -13.255 1.00 52.59 105 LEU A O 1
ATOM 880 N N . THR A 1 106 ? 3.241 13.555 -13.218 1.00 54.81 106 THR A N 1
ATOM 881 C CA . THR A 1 106 ? 3.345 13.464 -11.734 1.00 54.81 106 THR A CA 1
ATOM 882 C C . THR A 1 106 ? 2.781 12.154 -11.156 1.00 54.81 106 THR A C 1
ATOM 884 O O . THR A 1 106 ? 1.565 11.997 -11.054 1.00 54.81 106 THR A O 1
ATOM 887 N N . PRO A 1 107 ? 3.614 11.196 -10.699 1.00 52.88 107 PRO A N 1
ATOM 888 C CA . PRO A 1 107 ? 3.117 9.914 -10.181 1.00 52.88 107 PRO A CA 1
ATOM 88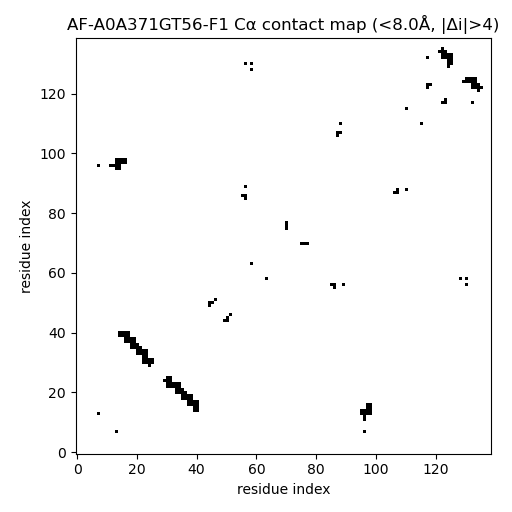9 C C . PRO A 1 107 ? 2.779 9.867 -8.673 1.00 52.88 107 PRO A C 1
ATOM 891 O O . PRO A 1 107 ? 2.502 8.782 -8.170 1.00 52.88 107 PRO A O 1
ATOM 894 N N . ARG A 1 108 ? 2.834 10.978 -7.912 1.00 52.47 108 ARG A N 1
ATOM 895 C CA . ARG A 1 108 ? 2.927 10.900 -6.428 1.00 52.47 108 ARG A CA 1
ATOM 896 C C . ARG A 1 108 ? 2.072 11.881 -5.601 1.00 52.47 108 ARG A C 1
ATOM 898 O O . ARG A 1 108 ? 2.173 11.898 -4.377 1.00 52.47 108 ARG A O 1
ATOM 905 N N . ALA A 1 109 ? 1.196 12.682 -6.213 1.00 56.59 109 ALA A N 1
ATOM 906 C CA . ALA A 1 109 ? 0.468 13.739 -5.488 1.00 56.59 109 ALA A CA 1
ATOM 907 C C . ALA A 1 109 ? -0.566 13.223 -4.458 1.00 56.59 109 ALA A C 1
ATOM 909 O O . ALA A 1 109 ? -0.877 13.909 -3.484 1.00 56.59 109 ALA A O 1
ATOM 910 N N . TRP A 1 110 ? -1.112 12.018 -4.648 1.00 54.34 110 TRP A N 1
ATOM 911 C CA . TRP A 1 110 ? -2.295 11.572 -3.903 1.00 54.34 110 TRP A CA 1
ATOM 912 C C . TRP A 1 110 ? -2.003 11.006 -2.501 1.00 54.34 110 TRP A C 1
ATOM 914 O O . TRP A 1 110 ? -2.799 11.237 -1.598 1.00 54.34 110 TRP A O 1
ATOM 924 N N . TYR A 1 111 ? -0.873 10.326 -2.270 1.00 60.81 111 TYR A N 1
ATOM 925 C CA . TYR A 1 111 ? -0.520 9.817 -0.935 1.00 60.81 111 TYR A CA 1
ATOM 926 C C . TYR A 1 111 ? -0.061 10.934 -0.032 1.00 60.81 111 TYR A C 1
ATOM 928 O O . TYR A 1 111 ? -0.505 10.968 1.097 1.00 60.81 111 TYR A O 1
ATOM 936 N N . LYS A 1 112 ? 0.728 11.904 -0.521 1.00 66.12 112 LYS A N 1
ATOM 937 C CA . LYS A 1 112 ? 1.005 13.112 0.272 1.00 66.12 112 LYS A CA 1
ATOM 938 C C . LYS A 1 112 ? -0.301 13.755 0.736 1.00 66.12 112 LYS A C 1
ATOM 940 O O . LYS A 1 112 ? -0.389 14.177 1.879 1.00 66.12 112 LYS A O 1
ATOM 945 N N . LYS A 1 113 ? -1.330 13.768 -0.117 1.00 69.44 113 LYS A N 1
ATOM 946 C CA . LYS A 1 113 ? -2.656 14.291 0.227 1.00 69.44 113 LYS A CA 1
ATOM 947 C C . LYS A 1 113 ? -3.401 13.421 1.250 1.00 69.44 113 LYS A C 1
ATOM 949 O O . LYS A 1 113 ? -3.987 13.979 2.167 1.00 69.44 113 LYS A O 1
ATOM 954 N N . ILE A 1 114 ? -3.370 12.093 1.115 1.00 72.94 114 ILE A N 1
ATOM 955 C CA . ILE A 1 114 ? -4.005 11.149 2.054 1.00 72.94 114 ILE A CA 1
ATOM 956 C C . ILE A 1 114 ? -3.269 11.081 3.401 1.00 72.94 114 ILE A C 1
ATOM 958 O O . ILE A 1 114 ? -3.907 11.170 4.439 1.00 72.94 114 ILE A O 1
ATOM 962 N N . ASP A 1 115 ? -1.944 10.979 3.388 1.00 78.88 115 ASP A N 1
ATOM 963 C CA . ASP A 1 115 ? -1.075 11.006 4.567 1.00 78.88 115 ASP A CA 1
ATOM 964 C C . ASP A 1 115 ? -1.249 12.333 5.313 1.00 78.88 115 ASP A C 1
ATOM 966 O O . ASP A 1 115 ? -1.566 12.331 6.497 1.00 78.88 115 ASP A O 1
ATOM 970 N N . SER A 1 116 ? -1.192 13.474 4.609 1.00 80.12 116 SER A N 1
ATOM 971 C CA . SER A 1 116 ? -1.482 14.778 5.231 1.00 80.12 116 SER A CA 1
ATOM 972 C C . SER A 1 116 ? -2.898 14.841 5.799 1.00 80.12 116 SER A C 1
ATOM 974 O O . SER A 1 116 ? -3.084 15.385 6.881 1.00 80.12 116 SER A O 1
ATOM 976 N N . TYR A 1 117 ? -3.893 14.277 5.104 1.00 85.00 117 TYR A N 1
ATOM 977 C CA . TYR A 1 117 ? -5.268 14.224 5.598 1.00 85.00 117 TYR A CA 1
ATOM 978 C C . TYR A 1 117 ? -5.362 13.412 6.894 1.00 85.00 117 TYR A C 1
ATOM 980 O O . TYR A 1 117 ? -5.898 13.914 7.875 1.00 85.00 117 TYR A O 1
ATOM 988 N N . PHE A 1 118 ? -4.818 12.195 6.936 1.00 85.69 118 PHE A N 1
ATOM 989 C CA . PHE A 1 118 ? -4.868 11.347 8.128 1.00 85.69 118 PHE A CA 1
ATOM 990 C C . PHE A 1 118 ? -4.113 11.968 9.304 1.00 85.69 118 PHE A C 1
ATOM 992 O O . PHE A 1 118 ? -4.681 12.082 10.389 1.00 85.69 118 PHE A O 1
ATOM 999 N N . MET A 1 119 ? -2.901 12.475 9.075 1.00 85.50 119 MET A N 1
ATOM 1000 C CA . MET A 1 119 ? -2.120 13.157 10.110 1.00 85.50 119 MET A CA 1
ATOM 1001 C C . MET A 1 119 ? -2.846 14.414 10.630 1.00 85.50 119 MET A C 1
ATOM 1003 O O . MET A 1 119 ? -2.865 14.658 11.833 1.00 85.50 119 MET A O 1
ATOM 1007 N N . GLN A 1 120 ? -3.507 15.186 9.755 1.00 87.62 120 GLN A N 1
ATOM 1008 C CA . GLN A 1 120 ? -4.308 16.353 10.156 1.00 87.62 120 GLN A CA 1
ATOM 1009 C C . GLN A 1 120 ? -5.539 15.972 10.994 1.00 87.62 120 GLN A C 1
ATOM 1011 O O . GLN A 1 120 ? -5.967 16.757 11.836 1.00 87.62 120 GLN A O 1
ATOM 1016 N N . HIS A 1 121 ? -6.109 14.787 10.777 1.00 86.50 121 HIS A N 1
ATOM 1017 C CA . HIS A 1 121 ? -7.287 14.300 11.501 1.00 86.50 121 HIS A CA 1
ATOM 1018 C C . HIS A 1 121 ? -6.924 13.444 12.727 1.00 86.50 121 HIS A C 1
ATOM 1020 O O . HIS A 1 121 ? -7.775 12.713 13.226 1.00 86.50 121 HIS A O 1
ATOM 1026 N N . GLY A 1 122 ? -5.680 13.526 13.216 1.00 87.12 122 GLY A N 1
ATOM 1027 C CA . GLY A 1 122 ? -5.261 12.866 14.456 1.00 87.12 122 GLY A CA 1
ATOM 1028 C C . GLY A 1 122 ? -5.010 11.364 14.320 1.00 87.12 122 GLY A C 1
ATOM 1029 O O . GLY A 1 122 ? -5.094 10.634 15.306 1.00 87.12 122 GLY A O 1
ATOM 1030 N N . PHE A 1 123 ? -4.735 10.881 13.109 1.00 87.94 123 PHE A N 1
ATOM 1031 C CA . PHE A 1 123 ? -4.225 9.531 12.909 1.00 87.94 123 PHE A CA 1
ATOM 1032 C C . PHE A 1 123 ? -2.697 9.526 12.985 1.00 87.94 123 PHE A C 1
ATOM 1034 O O . PHE A 1 123 ? -2.027 10.377 12.401 1.00 87.94 123 PHE A O 1
ATOM 1041 N N . GLU A 1 124 ? -2.149 8.509 13.634 1.00 86.44 124 GLU A N 1
ATOM 1042 C CA . GLU A 1 124 ? -0.722 8.242 13.752 1.00 86.44 124 GLU A CA 1
ATOM 1043 C C . GLU A 1 124 ? -0.325 7.048 12.881 1.00 86.44 124 GLU A C 1
ATOM 1045 O O . GLU A 1 124 ? -1.053 6.056 12.779 1.00 86.44 124 GLU A O 1
ATOM 1050 N N . ARG A 1 125 ? 0.850 7.127 12.248 1.00 82.81 125 ARG A N 1
ATOM 1051 C CA . ARG A 1 125 ? 1.405 6.023 11.453 1.00 82.81 125 ARG A CA 1
ATOM 1052 C C . ARG A 1 125 ? 1.979 4.930 12.345 1.00 82.81 125 ARG A C 1
ATOM 1054 O O . ARG A 1 125 ? 2.737 5.211 13.270 1.00 82.81 125 ARG A O 1
ATOM 1061 N N . CYS A 1 126 ? 1.703 3.674 12.001 1.00 79.50 126 CYS A N 1
ATOM 1062 C CA . CYS A 1 126 ? 2.375 2.538 12.618 1.00 79.50 126 CYS A CA 1
ATOM 1063 C C . CYS A 1 126 ? 3.842 2.469 12.167 1.00 79.50 126 CYS A C 1
ATOM 1065 O O . CYS A 1 126 ? 4.143 2.517 10.975 1.00 79.50 126 CYS A O 1
ATOM 1067 N N . SER A 1 127 ? 4.759 2.297 13.120 1.00 74.38 127 SER A N 1
ATOM 1068 C CA . SER A 1 127 ? 6.198 2.157 12.860 1.00 74.38 127 SER A CA 1
ATOM 1069 C C . SER A 1 127 ? 6.581 0.842 12.176 1.00 74.38 127 SER A C 1
ATOM 1071 O O . SER A 1 127 ? 7.646 0.764 11.573 1.00 74.38 127 SER A O 1
ATOM 1073 N N . PHE A 1 128 ? 5.730 -0.184 12.266 1.00 71.25 128 PHE A N 1
ATOM 1074 C CA . PHE A 1 128 ? 6.004 -1.521 11.731 1.00 71.25 128 PHE A CA 1
ATOM 1075 C C . PHE A 1 128 ? 5.311 -1.797 10.389 1.00 71.25 128 PHE A C 1
ATOM 1077 O O . PHE A 1 128 ? 5.726 -2.698 9.667 1.00 71.25 128 PHE A O 1
ATOM 1084 N N . GLU A 1 129 ? 4.262 -1.041 10.051 1.00 68.62 129 GLU A N 1
ATOM 1085 C CA . GLU A 1 129 ? 3.438 -1.248 8.854 1.00 68.62 129 GLU A CA 1
ATOM 1086 C C . GLU A 1 129 ? 3.043 0.109 8.248 1.00 68.62 129 GLU A C 1
ATOM 1088 O O . GLU A 1 129 ? 2.168 0.807 8.759 1.00 68.62 129 GLU A O 1
ATOM 1093 N N . HIS A 1 130 ? 3.655 0.485 7.121 1.00 67.12 130 HIS A N 1
ATOM 1094 C CA . HIS A 1 130 ? 3.510 1.821 6.512 1.00 67.12 130 HIS A CA 1
ATOM 1095 C C . HIS A 1 130 ? 2.103 2.163 5.993 1.00 67.12 130 HIS A C 1
ATOM 1097 O O . HIS A 1 130 ? 1.814 3.319 5.687 1.00 67.12 130 HIS A O 1
ATOM 1103 N N . ILE A 1 131 ? 1.233 1.163 5.871 1.00 73.12 131 ILE A N 1
ATOM 1104 C CA . ILE A 1 131 ? -0.158 1.309 5.418 1.00 73.12 131 ILE A CA 1
ATOM 1105 C C . ILE A 1 131 ? -1.161 1.318 6.576 1.00 73.12 131 ILE A C 1
ATOM 1107 O O . ILE A 1 131 ? -2.363 1.430 6.338 1.00 73.12 131 ILE A O 1
ATOM 1111 N N . LEU A 1 132 ? -0.683 1.196 7.818 1.00 77.69 132 LEU A N 1
ATOM 1112 C CA . LEU A 1 132 ? -1.514 1.177 9.011 1.00 77.69 132 LEU A CA 1
ATOM 1113 C C . LEU A 1 132 ? -1.474 2.539 9.712 1.00 77.69 132 LEU A C 1
ATOM 1115 O O . LEU A 1 132 ? -0.412 3.033 10.093 1.00 77.69 132 LEU A O 1
ATOM 1119 N N . TYR A 1 133 ? -2.660 3.107 9.909 1.00 82.12 133 TYR A N 1
ATOM 1120 C CA . TYR A 1 133 ? -2.885 4.347 10.642 1.00 82.12 133 TYR A CA 1
ATOM 1121 C C . TYR A 1 133 ? -3.812 4.051 11.819 1.00 82.12 133 TYR A C 1
ATOM 1123 O O . TYR A 1 133 ? -4.804 3.337 11.659 1.00 82.12 133 TYR A O 1
ATOM 1131 N N . VAL A 1 134 ? -3.497 4.591 12.992 1.00 80.88 134 VAL A N 1
ATOM 1132 C CA . VAL A 1 134 ? -4.266 4.397 14.225 1.00 80.88 134 VAL A CA 1
ATOM 1133 C C . VAL A 1 134 ? -4.704 5.759 14.735 1.00 80.88 134 VAL A C 1
ATOM 1135 O O . VAL A 1 134 ? -3.929 6.704 14.715 1.00 80.88 134 VAL A O 1
ATOM 1138 N N . THR A 1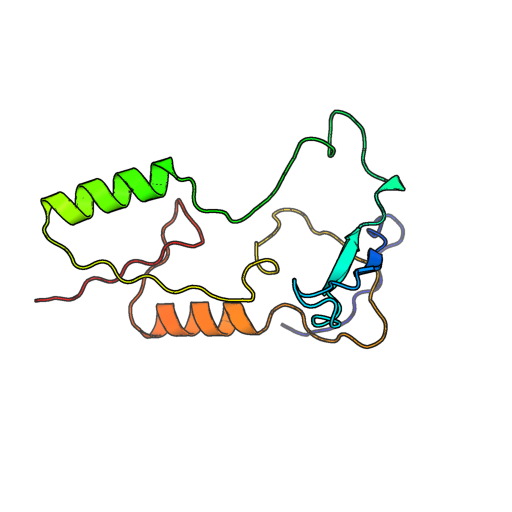 135 ? -5.944 5.878 15.185 1.00 83.75 135 THR A N 1
ATOM 1139 C CA . THR A 1 135 ? -6.41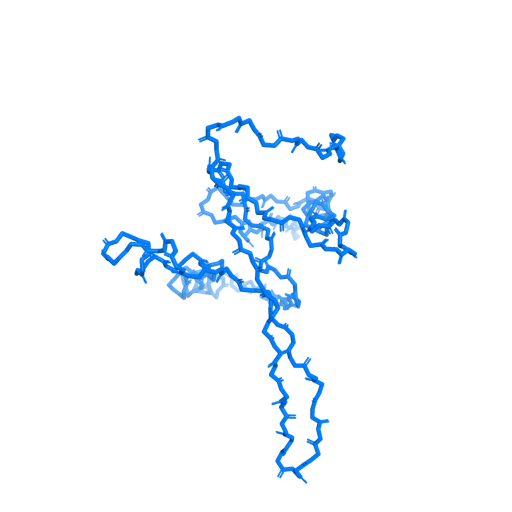2 7.065 15.901 1.00 83.75 135 THR A CA 1
ATOM 1140 C C . THR A 1 135 ? -7.137 6.609 17.156 1.00 83.75 135 THR A C 1
ATOM 1142 O O . THR A 1 135 ? -7.798 5.565 17.147 1.00 83.75 135 THR A O 1
ATOM 1145 N N . PHE A 1 136 ? -6.981 7.362 18.236 1.00 77.94 136 PHE A N 1
ATOM 1146 C CA . PHE A 1 136 ? -7.684 7.122 19.485 1.00 77.94 136 PHE A CA 1
ATOM 1147 C C . PHE A 1 136 ? -8.867 8.076 19.533 1.00 77.94 136 PHE A C 1
ATOM 1149 O O . PHE A 1 136 ? -8.703 9.290 19.442 1.00 77.94 136 PHE A O 1
ATOM 1156 N N . VAL A 1 137 ? -10.066 7.513 19.628 1.00 71.25 137 VAL A N 1
ATOM 1157 C CA . VAL A 1 137 ? -11.277 8.295 19.853 1.00 71.25 137 VAL A CA 1
ATOM 1158 C C . VAL A 1 137 ? -11.612 8.117 21.322 1.00 71.25 137 VAL A C 1
ATOM 1160 O O . VAL A 1 137 ? -11.953 7.006 21.731 1.00 71.25 137 VAL A O 1
ATOM 1163 N N . ASP A 1 138 ? -11.468 9.181 22.109 1.00 63.25 138 ASP A N 1
ATOM 1164 C CA . ASP A 1 138 ? -11.989 9.195 23.473 1.00 63.25 138 ASP A CA 1
ATOM 1165 C C . ASP A 1 138 ? -13.514 9.021 23.386 1.00 63.25 138 ASP A C 1
ATOM 1167 O O . ASP A 1 138 ? -14.201 9.795 22.711 1.00 63.25 138 ASP A O 1
ATOM 1171 N N . LEU A 1 139 ? -14.018 7.941 23.990 1.00 54.50 139 LEU A N 1
ATOM 1172 C CA . LEU A 1 139 ? -15.446 7.632 24.107 1.00 54.50 139 LEU A CA 1
ATOM 1173 C C . LEU A 1 139 ? -16.055 8.324 25.326 1.00 54.50 139 LEU A C 1
ATOM 1175 O O . LEU A 1 139 ? -15.418 8.281 26.403 1.00 54.50 139 LEU A O 1
#

Organism: Mucuna pruriens (NCBI:txid157652)

Foldseek 3Di:
DDLDDDDDDPPDDAFEKDKDWDFDADPVRHTDPIDIDIDTPCPPDDPPPRPPDDDDLDDDPVNVVVVVVVCVVVVHDDDDDDDPQPRQDDPDPDDHHYPDDPPDRDRDPVVVVVVVVCVVVAWDADPVRRPDTDHDDDD

Solvent-accessible surface area (backbone atoms only — not comparable to full-atom values): 9602 Å² total; per-residue (Å²): 134,78,92,70,85,74,76,77,57,100,87,65,79,62,45,48,63,46,82,45,80,41,82,39,64,42,99,86,70,47,82,40,82,66,46,74,41,84,41,72,57,67,88,78,62,44,86,90,64,58,68,80,65,78,93,65,97,62,81,52,67,67,60,54,51,54,52,52,52,55,34,58,77,73,68,55,88,87,86,88,83,90,69,98,70,69,92,68,70,76,87,64,95,62,94,78,52,62,59,84,59,93,92,70,90,78,83,60,71,64,55,60,52,49,52,50,49,41,51,72,71,59,32,44,76,42,92,90,39,93,87,43,70,49,65,84,76,91,126